Protein AF-A0A8K0S894-F1 (afdb_monomer)

Foldseek 3Di:
DVVVVVVVVVVVPDPPPVPPPPPCADDPQKHWDQFDFPDFAALVRNDDDDGDPGTHTDIDGDPQWHQYPVRDTDHNVVD

Mean predicted aligned error: 11.72 Å

Sequence (79 aa):
MKCYITLVALFATGILAVPAPAAQKCKVGEQYQTCGTACPLTCANPEPRACTLQCVSGCFCKKGLIRNELGRCVKPEKC

Nearest PDB structures (foldseek):
  1ccv-assembly1_A  TM=8.389E-01  e=9.406E-06  Apis mellifera
  8hwu-assembly1_A  TM=8.475E-01  e=1.829E-05  Lepidobatrachus laevis
  8d3d-assembly1_A  TM=6.958E-01  e=1.031E-04  Homo sapiens
  7qcl-assembly1_B  TM=7.653E-01  e=4.567E-03  Homo sapiens
  7qcn-assembly1_B  TM=7.567E-01  e=1.239E-02  Homo sapiens

Radius of gyration: 23.63 Å; Cα contacts (8 Å, |Δi|>4): 96; chains: 1; bounding box: 40×18×76 Å

Solvent-accessible surface area (backbone atoms only — not comparable to full-atom values): 5082 Å² total; per-residue (Å²): 124,73,70,59,60,60,57,56,49,68,76,70,70,69,85,74,74,69,74,67,76,70,72,85,64,47,59,83,55,37,40,73,35,81,68,34,71,74,72,70,49,22,58,94,43,70,65,92,68,97,68,73,94,58,59,40,62,47,66,39,51,36,93,82,35,25,36,39,97,87,71,44,44,34,46,71,94,69,99

InterPro domains:
  IPR002919 Trypsin Inhibitor-like, cysteine rich domain [PF01826] (26-79)
  IPR036084 Serine protease inhibitor-like superfamily [SSF57567] (25-79)
  IPR051368 Serine Protease Inhibitor-like TIL Domain [PTHR23259] (19-79)

Structure (mmCIF, N/CA/C/O backbone):
data_AF-A0A8K0S894-F1
#
_entry.id   AF-A0A8K0S894-F1
#
loop_
_atom_site.group_PDB
_atom_site.id
_atom_site.type_symbol
_atom_site.label_atom_id
_atom_site.label_alt_id
_atom_site.label_comp_id
_atom_site.label_asym_id
_atom_site.label_entity_id
_atom_site.label_seq_id
_atom_site.pdbx_PDB_ins_code
_atom_site.Cartn_x
_atom_site.Cartn_y
_atom_site.Cartn_z
_atom_site.occupancy
_atom_site.B_iso_or_equiv
_atom_site.auth_seq_id
_atom_site.auth_comp_id
_atom_site.auth_asym_id
_atom_site.auth_atom_id
_atom_site.pdbx_PDB_model_num
ATOM 1 N N . MET A 1 1 ? -26.234 -0.957 60.200 1.00 55.06 1 MET A N 1
ATOM 2 C CA . MET A 1 1 ? -26.180 0.217 59.290 1.00 55.06 1 MET A CA 1
ATOM 3 C C . MET A 1 1 ? -24.801 0.488 58.672 1.00 55.06 1 MET A C 1
ATOM 5 O O . MET A 1 1 ? -24.758 1.139 57.642 1.00 55.06 1 MET A O 1
ATOM 9 N N . LYS A 1 2 ? -23.681 -0.026 59.218 1.00 42.12 2 LYS A N 1
ATOM 10 C CA . LYS A 1 2 ? -22.347 0.117 58.593 1.00 42.12 2 LYS A CA 1
ATOM 11 C C . LYS A 1 2 ? -22.056 -0.864 57.433 1.00 42.12 2 LYS A C 1
ATOM 13 O O . LYS A 1 2 ? -21.236 -0.535 56.594 1.00 42.12 2 LYS A O 1
ATOM 18 N N . CYS A 1 3 ? -22.766 -1.996 57.320 1.00 51.31 3 CYS A N 1
ATOM 19 C CA . CYS A 1 3 ? -22.616 -2.921 56.178 1.00 51.31 3 CYS A CA 1
ATOM 20 C C . CYS A 1 3 ? -23.219 -2.402 54.861 1.00 51.31 3 CYS A C 1
ATOM 22 O O . CYS A 1 3 ? -22.787 -2.811 53.792 1.00 51.31 3 CYS A O 1
ATOM 24 N N . TYR A 1 4 ? -24.212 -1.506 54.920 1.00 47.31 4 TYR A N 1
ATOM 25 C CA . TYR A 1 4 ? -24.864 -0.982 53.713 1.00 47.31 4 TYR A CA 1
ATOM 26 C C . TYR A 1 4 ? -23.976 0.041 52.989 1.00 47.31 4 TYR A C 1
ATOM 28 O O . TYR A 1 4 ? -23.911 0.062 51.766 1.00 47.31 4 TYR A O 1
ATOM 36 N N . ILE A 1 5 ? -23.207 0.829 53.750 1.00 52.56 5 ILE A N 1
ATOM 37 C CA . ILE A 1 5 ? -22.291 1.845 53.211 1.00 52.56 5 ILE A CA 1
ATOM 38 C C . ILE A 1 5 ? -21.098 1.192 52.489 1.00 52.56 5 ILE A C 1
ATOM 40 O O . ILE A 1 5 ? -20.672 1.684 51.448 1.00 52.56 5 ILE A O 1
ATOM 44 N N . THR A 1 6 ? -20.604 0.043 52.967 1.00 48.06 6 THR A N 1
ATOM 45 C CA . THR A 1 6 ? -19.528 -0.705 52.290 1.00 48.06 6 THR A CA 1
ATOM 46 C C . THR A 1 6 ? -19.994 -1.429 51.022 1.00 48.06 6 THR A C 1
ATOM 48 O O . THR A 1 6 ? -19.189 -1.636 50.121 1.00 48.06 6 THR A O 1
ATOM 51 N N . LEU A 1 7 ? -21.283 -1.776 50.910 1.00 51.00 7 LEU A N 1
ATOM 52 C CA . LEU A 1 7 ? -21.843 -2.404 49.706 1.00 51.00 7 LEU A CA 1
ATOM 53 C C . LEU A 1 7 ? -22.041 -1.404 48.559 1.00 51.00 7 LEU A C 1
ATOM 55 O O . LEU A 1 7 ? -21.792 -1.748 47.409 1.00 51.00 7 LEU A O 1
ATOM 59 N N . VAL A 1 8 ? -22.419 -0.156 48.855 1.00 53.50 8 VAL A N 1
ATOM 60 C CA . VAL A 1 8 ? -22.563 0.891 47.825 1.00 53.50 8 VAL A CA 1
ATOM 61 C C . VAL A 1 8 ? -21.196 1.366 47.308 1.00 53.50 8 VAL A C 1
ATOM 63 O O . VAL A 1 8 ? -21.062 1.688 46.131 1.00 53.50 8 VAL A O 1
ATOM 66 N N . ALA A 1 9 ? -20.150 1.331 48.140 1.00 52.59 9 ALA A N 1
ATOM 67 C CA . ALA A 1 9 ? -18.792 1.693 47.723 1.00 52.59 9 ALA A CA 1
ATOM 68 C C . ALA A 1 9 ? -18.158 0.691 46.733 1.00 52.59 9 ALA A C 1
ATOM 70 O O . ALA A 1 9 ? -17.318 1.089 45.930 1.00 52.59 9 ALA A O 1
ATOM 71 N N . LEU A 1 10 ? -18.605 -0.572 46.714 1.00 48.72 10 LEU A N 1
ATOM 72 C CA . LEU A 1 10 ? -18.208 -1.552 45.690 1.00 48.72 10 LEU A CA 1
ATOM 73 C C . LEU A 1 10 ? -18.857 -1.292 44.322 1.00 48.72 10 LEU A C 1
ATOM 75 O O . LEU A 1 10 ? -18.363 -1.782 43.312 1.00 48.72 10 LEU A O 1
ATOM 79 N N . PHE A 1 11 ? -19.913 -0.476 44.269 1.00 53.81 11 PHE A N 1
ATOM 80 C CA . PHE A 1 11 ? -20.475 0.041 43.019 1.00 53.81 11 PHE A CA 1
ATOM 81 C C . PHE A 1 11 ? -19.873 1.395 42.603 1.00 53.81 11 PHE A C 1
ATOM 83 O O . PHE A 1 11 ? -20.205 1.896 41.531 1.00 53.81 11 PHE A O 1
ATOM 90 N N . ALA A 1 12 ? -18.981 1.986 43.410 1.00 58.38 12 ALA A N 1
ATOM 91 C CA . ALA A 1 12 ? -18.421 3.321 43.176 1.00 58.38 12 ALA A CA 1
ATOM 92 C C . ALA A 1 12 ? -16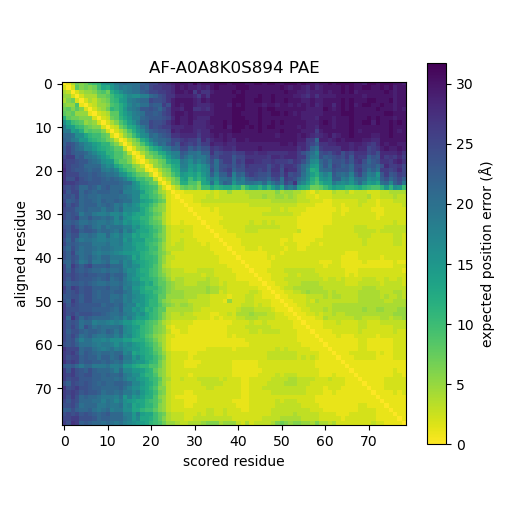.922 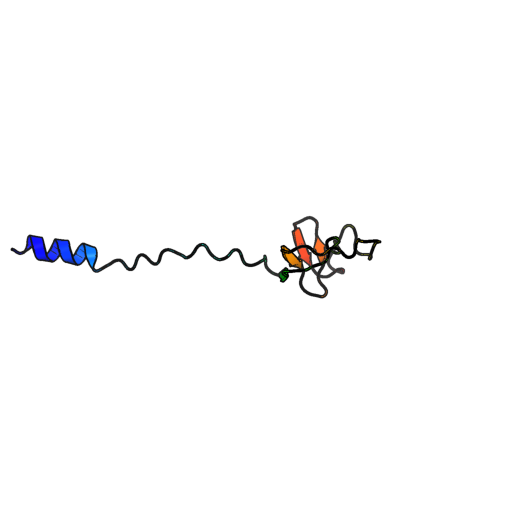3.337 42.814 1.00 58.38 12 ALA A C 1
ATOM 94 O O . ALA A 1 12 ? -16.389 4.393 42.478 1.00 58.38 12 ALA A O 1
ATOM 95 N N . THR A 1 13 ? -16.231 2.193 42.818 1.00 61.34 13 THR A N 1
ATOM 96 C CA . THR A 1 13 ? -14.837 2.092 42.349 1.00 61.34 13 THR A CA 1
ATOM 97 C C . THR A 1 13 ? -14.742 1.094 41.212 1.00 61.34 13 THR A C 1
ATOM 99 O O . THR A 1 13 ? -14.402 -0.072 41.394 1.00 61.34 13 THR A O 1
ATOM 102 N N . GLY A 1 14 ? -15.078 1.545 40.016 1.00 56.75 14 GLY A N 1
ATOM 103 C CA . GLY A 1 14 ? -15.007 0.675 38.861 1.00 56.75 14 GLY A CA 1
ATOM 104 C C . GLY A 1 14 ? -15.553 1.366 37.647 1.00 56.75 14 GLY A C 1
ATOM 105 O O . GLY A 1 14 ? -16.574 0.954 37.106 1.00 56.75 14 GLY A O 1
ATOM 106 N N . ILE A 1 15 ? -14.848 2.396 37.184 1.00 60.53 15 ILE A N 1
ATOM 107 C CA . ILE A 1 15 ? -14.934 2.722 35.771 1.00 60.53 15 ILE A CA 1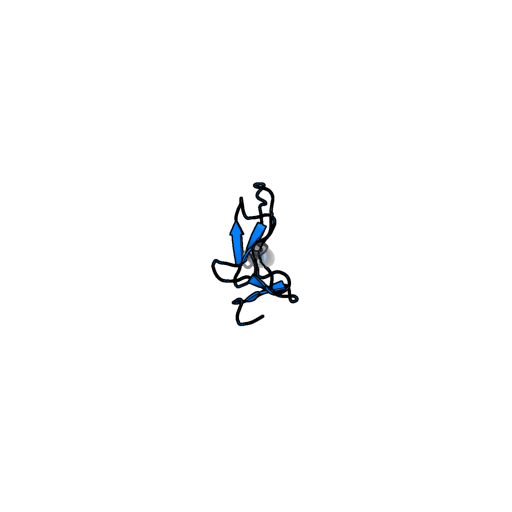
ATOM 108 C C . ILE A 1 15 ? -14.277 1.508 35.123 1.00 60.53 15 ILE A C 1
ATOM 110 O O . ILE A 1 15 ? -13.056 1.449 34.991 1.00 60.53 15 ILE A O 1
ATOM 114 N N . LEU A 1 16 ? -15.064 0.471 34.833 1.00 57.00 16 LEU A N 1
ATOM 115 C CA . LEU A 1 16 ? -14.666 -0.534 33.872 1.00 57.00 16 LEU A CA 1
ATOM 116 C C . LEU A 1 16 ? -14.566 0.255 32.576 1.00 57.00 16 LEU A C 1
ATOM 118 O O . LEU A 1 16 ? -15.542 0.415 31.847 1.00 57.00 16 LEU A O 1
ATOM 122 N N . ALA A 1 17 ? -13.394 0.840 32.338 1.00 61.88 17 ALA A N 1
ATOM 123 C CA . ALA A 1 17 ? -12.987 1.230 31.015 1.00 61.88 17 ALA A CA 1
ATOM 124 C C . ALA A 1 17 ? -12.963 -0.083 30.242 1.00 61.88 17 ALA A C 1
ATOM 126 O O . ALA A 1 17 ? -11.962 -0.794 30.238 1.00 61.88 17 ALA A O 1
ATOM 127 N N . VAL A 1 18 ? -14.116 -0.454 29.681 1.00 62.94 18 VAL A N 1
ATOM 128 C CA . VAL A 1 18 ? -14.198 -1.471 28.648 1.00 62.94 18 VAL A CA 1
ATOM 129 C C . VAL A 1 18 ? -13.197 -0.979 27.614 1.00 62.94 18 VAL A C 1
ATOM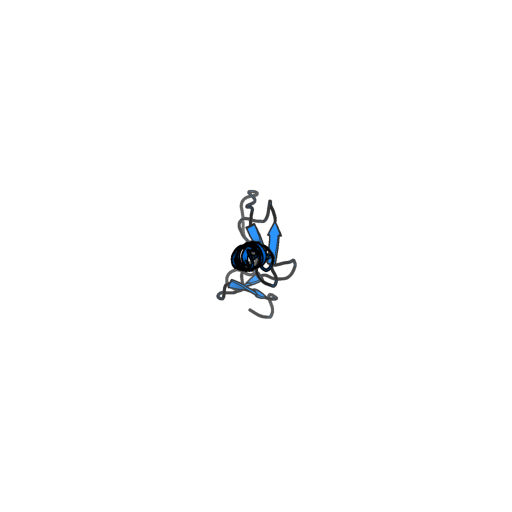 131 O O . VAL A 1 18 ? -13.412 0.114 27.076 1.00 62.94 18 VAL A O 1
ATOM 134 N N . PRO A 1 19 ? -12.064 -1.672 27.388 1.00 62.88 19 PRO A N 1
ATOM 135 C CA . PRO A 1 19 ? -11.211 -1.294 26.288 1.00 62.88 19 PRO A CA 1
ATOM 136 C C . PRO A 1 19 ? -12.114 -1.407 25.069 1.00 62.88 19 PRO A C 1
ATOM 138 O O . PRO A 1 19 ? -12.583 -2.499 24.740 1.00 62.88 19 PRO A O 1
ATOM 141 N N . ALA A 1 20 ? -12.445 -0.263 24.461 1.00 61.97 20 ALA A N 1
ATOM 142 C CA . ALA A 1 20 ? -13.097 -0.268 23.167 1.00 61.97 20 ALA A CA 1
ATOM 143 C C . ALA A 1 20 ? -12.276 -1.243 22.320 1.00 61.97 20 ALA A C 1
ATOM 145 O O . ALA A 1 20 ? -11.043 -1.120 22.360 1.00 61.97 20 ALA A O 1
ATOM 146 N N . PRO A 1 21 ? -12.895 -2.239 21.653 1.00 57.59 21 PRO A N 1
ATOM 147 C CA . PRO A 1 21 ? -12.149 -3.146 20.797 1.00 57.59 21 PRO A CA 1
ATOM 148 C C . PRO A 1 21 ? -11.312 -2.239 19.923 1.00 57.59 21 PRO A C 1
ATOM 150 O O . PRO A 1 21 ? -11.881 -1.377 19.247 1.00 57.59 21 PRO A O 1
ATOM 153 N N . ALA A 1 22 ? -9.984 -2.302 20.097 1.00 59.41 22 ALA A N 1
ATOM 154 C CA . ALA A 1 22 ? -9.079 -1.371 19.457 1.00 59.41 22 ALA A CA 1
ATOM 155 C C . ALA A 1 22 ? -9.480 -1.431 17.999 1.00 59.41 22 ALA A C 1
ATOM 157 O O . ALA A 1 22 ? -9.376 -2.507 17.411 1.00 59.41 22 ALA A O 1
ATOM 158 N N . ALA A 1 23 ? -10.083 -0.347 17.486 1.00 58.56 23 ALA A N 1
ATOM 159 C CA . ALA A 1 23 ? -10.545 -0.306 16.112 1.00 58.56 23 ALA A CA 1
ATOM 160 C C . ALA A 1 23 ? -9.369 -0.862 15.336 1.00 58.56 23 ALA A C 1
ATOM 162 O O . ALA A 1 23 ? -8.278 -0.304 15.494 1.00 58.56 23 ALA A O 1
ATOM 163 N N . GLN A 1 24 ? -9.527 -2.016 14.675 1.00 60.84 24 GLN A N 1
ATOM 164 C CA . GLN A 1 24 ? -8.413 -2.672 14.001 1.00 60.84 24 GLN A CA 1
ATOM 165 C C . GLN A 1 24 ? -8.134 -1.818 12.764 1.00 60.84 24 GLN A C 1
ATOM 167 O O . GLN A 1 24 ? -8.475 -2.138 11.631 1.00 60.84 24 GLN A O 1
ATOM 172 N N . LYS A 1 25 ? -7.589 -0.637 13.041 1.00 81.00 25 LYS A N 1
ATOM 173 C CA . LYS A 1 25 ? -7.015 0.323 12.139 1.00 81.00 25 LYS A CA 1
ATOM 174 C C . LYS A 1 25 ? -5.873 -0.441 11.496 1.00 81.00 25 LYS A C 1
ATOM 176 O O . LYS A 1 25 ? -5.221 -1.264 12.141 1.00 81.00 25 LYS A O 1
ATOM 181 N N . CYS A 1 26 ? -5.719 -0.220 10.203 1.00 92.56 26 CYS A N 1
ATOM 182 C CA . 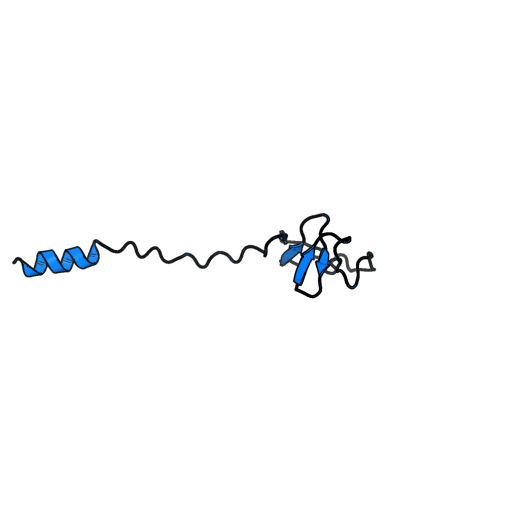CYS A 1 26 ? -4.770 -0.933 9.371 1.00 92.56 26 CYS A CA 1
ATOM 183 C C . CYS A 1 26 ? -3.388 -1.081 10.022 1.00 92.56 26 CYS A C 1
ATOM 185 O O . CYS A 1 26 ? -2.992 -0.272 10.868 1.00 92.56 26 CYS A O 1
ATOM 187 N N . LYS A 1 27 ? -2.645 -2.114 9.619 1.00 93.44 27 LYS A N 1
ATOM 188 C CA . LYS A 1 27 ? -1.321 -2.401 10.179 1.00 93.44 27 LYS A CA 1
ATOM 189 C C . LYS A 1 27 ? -0.380 -1.214 9.949 1.00 93.44 27 LYS A C 1
ATOM 191 O O . LYS A 1 27 ? -0.615 -0.336 9.119 1.00 93.44 27 LYS A O 1
ATOM 196 N N . VAL A 1 28 ? 0.734 -1.191 10.676 1.00 93.31 28 VAL A N 1
ATOM 197 C CA . VAL A 1 28 ? 1.769 -0.167 10.481 1.00 93.31 28 VAL A CA 1
ATOM 198 C C . VAL A 1 28 ? 2.185 -0.114 9.006 1.00 93.31 28 VAL A C 1
ATOM 200 O O . VAL A 1 28 ? 2.485 -1.139 8.398 1.00 93.31 28 VAL A O 1
ATOM 203 N N . GLY A 1 29 ? 2.193 1.093 8.434 1.00 94.75 29 GLY A N 1
ATOM 204 C CA . GLY A 1 29 ? 2.517 1.316 7.020 1.00 94.75 29 GLY A CA 1
ATOM 205 C C . GLY A 1 29 ? 1.329 1.188 6.063 1.00 94.75 29 GLY A C 1
ATOM 206 O O . GLY A 1 29 ? 1.493 1.423 4.868 1.00 94.75 29 GLY A O 1
ATOM 207 N N . GLU A 1 30 ? 0.135 0.892 6.572 1.00 97.44 30 GLU A N 1
ATOM 208 C CA . GLU A 1 30 ? -1.100 0.855 5.796 1.00 97.44 30 GLU A CA 1
ATOM 209 C C . GLU A 1 30 ? -1.994 2.071 6.066 1.00 97.44 30 GLU A C 1
ATOM 211 O O . GLU A 1 30 ? -1.842 2.794 7.056 1.00 97.44 30 GLU A O 1
ATOM 216 N N . GLN A 1 31 ? -2.945 2.290 5.166 1.00 96.00 31 GLN A N 1
ATOM 217 C CA . GLN A 1 31 ? -4.039 3.240 5.297 1.00 96.00 31 GLN A CA 1
ATOM 218 C C . GLN A 1 31 ? -5.336 2.593 4.807 1.00 96.00 31 GLN A C 1
ATOM 220 O O . GLN A 1 31 ? -5.333 1.853 3.819 1.00 96.00 31 GLN A O 1
ATOM 225 N N . TYR A 1 32 ? -6.439 2.874 5.498 1.00 95.88 32 TYR A N 1
ATOM 226 C CA . TYR A 1 32 ? -7.750 2.421 5.053 1.00 95.88 32 TYR A CA 1
ATOM 227 C C . TYR A 1 32 ? -8.196 3.264 3.864 1.00 95.88 32 TYR A C 1
ATOM 229 O O . TYR A 1 32 ? -8.072 4.489 3.889 1.00 95.88 32 TYR A O 1
ATOM 237 N N . GLN A 1 33 ? -8.724 2.611 2.838 1.00 96.06 33 GLN A N 1
ATOM 238 C CA . GLN A 1 33 ? -9.358 3.266 1.703 1.00 96.06 33 GLN A CA 1
ATOM 239 C C . GLN A 1 33 ? -10.710 2.602 1.475 1.00 96.06 33 GLN A C 1
ATOM 241 O O . GLN A 1 33 ? -10.815 1.376 1.483 1.00 96.06 33 GLN A O 1
ATOM 246 N N . THR A 1 34 ? -11.750 3.406 1.264 1.00 96.62 34 THR A N 1
ATOM 247 C CA . THR A 1 34 ? -13.078 2.910 0.873 1.00 96.62 34 THR A CA 1
ATOM 248 C C . THR A 1 34 ? -13.096 2.411 -0.572 1.00 96.62 34 THR A C 1
ATOM 250 O O . THR A 1 34 ? -13.937 1.594 -0.920 1.00 96.62 34 THR A O 1
ATOM 253 N N . CYS A 1 35 ? -12.155 2.878 -1.394 1.00 97.00 35 CYS A N 1
ATOM 254 C CA . CYS A 1 35 ? -12.019 2.541 -2.804 1.00 97.00 35 CYS A CA 1
ATOM 255 C C . CYS A 1 35 ? -10.525 2.552 -3.173 1.00 97.00 35 CYS A C 1
ATOM 257 O O . CYS A 1 35 ? -9.972 3.592 -3.520 1.00 97.00 35 CYS A O 1
ATOM 259 N N . GLY A 1 36 ? -9.854 1.405 -3.027 1.00 96.50 36 GLY A N 1
ATOM 260 C CA . GLY A 1 36 ? -8.475 1.178 -3.473 1.00 96.50 36 GLY A CA 1
ATOM 261 C C . GLY A 1 36 ? -8.405 0.159 -4.614 1.00 96.50 36 GLY A C 1
ATOM 262 O O . GLY A 1 36 ? -9.370 -0.556 -4.875 1.00 96.50 36 GLY A O 1
ATOM 263 N N . THR A 1 37 ? -7.267 0.087 -5.310 1.00 96.75 37 THR A N 1
ATOM 264 C CA . THR A 1 37 ? -7.082 -0.860 -6.428 1.00 96.75 37 THR A CA 1
ATOM 265 C C . THR A 1 37 ? -7.275 -2.313 -5.984 1.00 96.75 37 THR A C 1
ATOM 267 O O . THR A 1 37 ? -6.738 -2.727 -4.958 1.00 96.75 37 THR A O 1
ATOM 270 N N . ALA A 1 38 ? -7.988 -3.112 -6.782 1.00 96.38 38 ALA A N 1
ATOM 271 C CA . ALA A 1 38 ? -8.089 -4.558 -6.572 1.00 96.38 38 ALA A CA 1
ATOM 272 C C . ALA A 1 38 ? -6.761 -5.298 -6.847 1.00 96.38 38 ALA A C 1
ATOM 274 O O . ALA A 1 38 ? -6.588 -6.440 -6.422 1.00 96.38 38 ALA A O 1
ATOM 275 N N . CYS A 1 39 ? -5.803 -4.648 -7.519 1.00 96.88 39 CYS A N 1
ATOM 276 C CA . CYS A 1 39 ? -4.502 -5.214 -7.874 1.00 96.88 39 CYS A CA 1
ATOM 277 C C . CYS A 1 39 ? -3.349 -4.375 -7.293 1.00 96.88 39 CYS A C 1
ATOM 279 O O . CYS A 1 39 ? -2.635 -3.710 -8.048 1.00 96.88 39 CYS A O 1
ATOM 281 N N . PRO A 1 40 ? -3.145 -4.357 -5.963 1.00 96.31 40 PRO A N 1
ATOM 282 C CA . PRO A 1 40 ? -2.004 -3.664 -5.381 1.00 96.31 40 PRO A CA 1
ATOM 283 C C . PRO A 1 40 ? -0.684 -4.311 -5.825 1.00 96.31 40 PRO A C 1
ATOM 285 O O . PRO A 1 40 ? -0.604 -5.525 -6.046 1.00 96.31 40 PRO A O 1
ATOM 288 N N . LEU A 1 41 ? 0.360 -3.488 -5.924 1.00 97.12 41 LEU A N 1
ATOM 289 C CA . LEU A 1 41 ? 1.726 -3.952 -6.144 1.00 97.12 41 LEU A CA 1
ATOM 290 C C . LEU A 1 41 ? 2.228 -4.709 -4.907 1.00 97.12 41 LEU A C 1
ATOM 292 O O . LEU A 1 41 ? 1.931 -4.347 -3.760 1.00 97.12 41 LEU A O 1
ATOM 296 N N . THR A 1 42 ? 3.000 -5.760 -5.142 1.00 97.75 42 THR A N 1
ATOM 297 C CA . THR A 1 42 ? 3.603 -6.600 -4.098 1.00 97.75 42 THR A CA 1
ATOM 298 C C . THR A 1 42 ? 5.058 -6.879 -4.448 1.00 97.75 42 THR A C 1
ATOM 300 O O . THR A 1 42 ? 5.445 -6.702 -5.595 1.00 97.75 42 THR A O 1
ATOM 303 N N . CYS A 1 43 ? 5.878 -7.346 -3.507 1.00 97.88 43 CYS A N 1
ATOM 304 C CA . CYS A 1 43 ? 7.259 -7.729 -3.835 1.00 97.88 43 CYS A CA 1
ATOM 305 C C . CYS A 1 43 ? 7.328 -8.824 -4.913 1.00 97.88 43 CYS A C 1
ATOM 307 O O . CYS A 1 43 ? 8.222 -8.810 -5.746 1.00 97.88 43 CYS A O 1
ATOM 309 N N . ALA A 1 44 ? 6.348 -9.733 -4.941 1.00 97.25 44 ALA A N 1
ATOM 310 C CA . ALA A 1 44 ? 6.248 -10.762 -5.975 1.00 97.25 44 ALA A CA 1
ATOM 311 C C . ALA A 1 44 ? 5.784 -10.210 -7.338 1.00 97.25 44 ALA A C 1
ATOM 313 O O . ALA A 1 44 ? 6.014 -10.834 -8.365 1.00 97.25 44 ALA A O 1
ATOM 314 N N . ASN A 1 45 ? 5.093 -9.065 -7.352 1.00 96.25 45 ASN A N 1
ATOM 315 C CA . ASN A 1 45 ? 4.598 -8.404 -8.560 1.0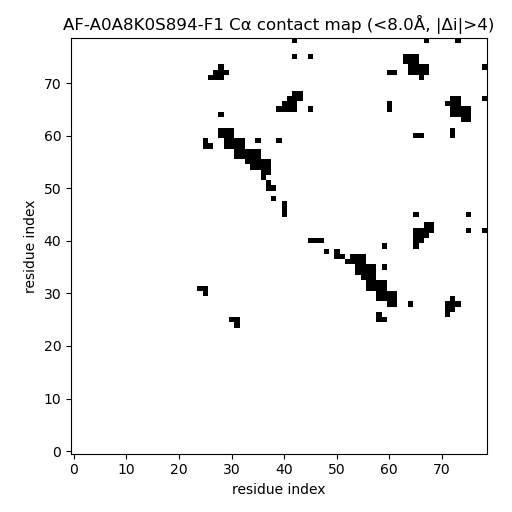0 96.25 45 ASN A CA 1
ATOM 316 C C . ASN A 1 45 ? 4.775 -6.881 -8.411 1.00 96.25 45 ASN A C 1
ATOM 318 O O . ASN A 1 45 ? 3.796 -6.181 -8.107 1.00 96.25 45 ASN A O 1
ATOM 322 N N . PRO A 1 46 ? 6.018 -6.380 -8.539 1.00 94.50 46 PRO A N 1
ATOM 323 C CA . PRO A 1 46 ? 6.335 -4.975 -8.289 1.00 94.50 46 PRO A CA 1
ATOM 324 C C . PRO A 1 46 ? 5.896 -4.067 -9.442 1.00 94.50 46 PRO A C 1
ATOM 326 O O . PRO A 1 46 ? 5.682 -2.877 -9.230 1.00 94.50 46 PRO A O 1
ATOM 329 N N . GLU A 1 47 ? 5.707 -4.634 -10.635 1.00 94.19 47 GLU A N 1
ATOM 330 C CA . GLU A 1 47 ? 5.302 -3.906 -11.833 1.00 94.19 47 GLU A CA 1
ATOM 331 C C . GLU A 1 47 ? 3.772 -3.814 -11.976 1.00 94.19 47 GLU A C 1
ATOM 333 O O . GLU A 1 47 ? 3.047 -4.766 -11.642 1.00 94.19 47 GLU A O 1
ATOM 338 N N . PRO A 1 48 ? 3.248 -2.690 -12.503 1.00 92.75 48 PRO A N 1
ATOM 339 C CA . PRO A 1 48 ? 1.843 -2.570 -12.863 1.00 92.75 48 PRO A CA 1
ATOM 340 C C . PRO A 1 48 ? 1.424 -3.640 -13.872 1.00 92.75 48 PRO A C 1
ATOM 342 O O . PRO A 1 48 ? 2.129 -3.939 -14.832 1.00 9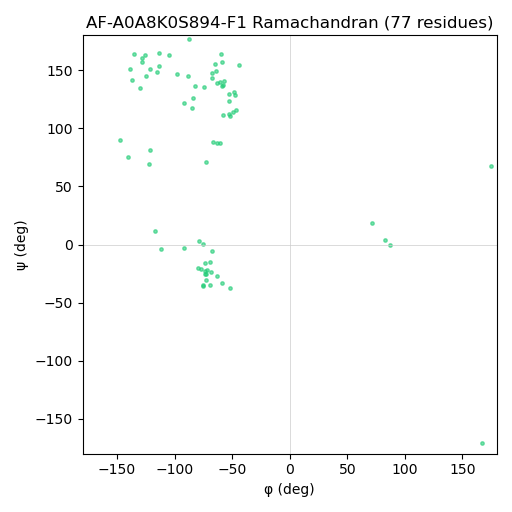2.75 48 PRO A O 1
ATOM 345 N N . ARG A 1 49 ? 0.221 -4.177 -13.684 1.00 95.06 49 ARG A N 1
ATOM 346 C CA . ARG A 1 49 ? -0.397 -5.149 -14.589 1.00 95.06 49 ARG A CA 1
ATOM 347 C C . ARG A 1 49 ? -1.791 -4.696 -14.982 1.00 95.06 49 ARG A C 1
ATOM 349 O O . ARG A 1 49 ? -2.399 -3.886 -14.280 1.00 95.06 49 ARG A O 1
ATOM 356 N N . ALA A 1 50 ? -2.303 -5.251 -16.080 1.00 96.69 50 ALA A N 1
ATOM 357 C CA . ALA A 1 50 ? -3.695 -5.062 -16.459 1.00 96.69 50 ALA A CA 1
ATOM 358 C C . ALA A 1 50 ? -4.599 -5.432 -15.270 1.00 96.69 50 ALA A C 1
ATOM 360 O O . ALA A 1 50 ? -4.504 -6.527 -14.714 1.00 96.69 50 ALA A O 1
ATOM 361 N N . CYS A 1 51 ? -5.435 -4.486 -14.857 1.00 96.88 51 CYS A N 1
ATOM 362 C CA . CYS A 1 51 ? -6.371 -4.636 -13.755 1.00 96.88 51 CYS A CA 1
ATOM 363 C C . CYS A 1 51 ? -7.697 -3.994 -14.152 1.00 96.88 51 CYS A C 1
ATOM 365 O O . CYS A 1 51 ? -7.739 -3.048 -14.939 1.00 96.88 51 CYS A O 1
ATOM 367 N N . THR A 1 52 ? -8.788 -4.502 -13.598 1.00 96.69 52 THR A N 1
ATOM 368 C CA . THR A 1 52 ? -10.104 -3.888 -13.757 1.00 96.69 52 THR A CA 1
ATOM 369 C C . THR A 1 52 ? -10.147 -2.509 -13.097 1.00 96.69 52 THR A C 1
ATOM 371 O O . THR A 1 52 ? -9.459 -2.277 -12.107 1.00 96.69 52 THR A O 1
ATOM 374 N N . LEU A 1 53 ? -11.046 -1.636 -13.553 1.00 95.56 53 LEU A N 1
ATOM 375 C CA . LEU A 1 53 ? -11.313 -0.340 -12.906 1.00 95.56 53 LEU A CA 1
ATOM 376 C C . LEU A 1 53 ? -12.132 -0.455 -11.606 1.00 95.56 53 LEU A C 1
ATOM 378 O O . LEU A 1 53 ? -12.450 0.551 -10.978 1.00 95.56 53 LEU A O 1
ATOM 382 N N . GLN A 1 54 ? -12.494 -1.675 -11.209 1.00 97.06 54 GLN A N 1
ATOM 383 C CA . GLN A 1 54 ? -13.164 -1.950 -9.944 1.00 97.06 54 GLN A CA 1
ATOM 384 C C . GLN A 1 54 ? -12.250 -1.568 -8.777 1.00 97.06 54 GLN A C 1
ATOM 386 O O . GLN A 1 54 ? -11.053 -1.866 -8.789 1.00 97.06 54 GLN A O 1
ATOM 391 N N . CYS A 1 55 ? -12.824 -0.956 -7.745 1.00 97.50 55 CYS A N 1
ATOM 392 C CA . CYS A 1 55 ? -12.124 -0.711 -6.495 1.00 97.50 55 CYS A CA 1
ATOM 393 C C . CYS A 1 55 ? -12.731 -1.513 -5.350 1.00 97.50 55 CYS A C 1
ATOM 395 O O . CYS A 1 55 ? -13.911 -1.866 -5.368 1.00 97.50 55 CYS A O 1
ATOM 397 N N . VAL A 1 56 ? -11.904 -1.797 -4.348 1.00 97.31 56 VAL A N 1
ATOM 398 C CA . VAL A 1 56 ? -12.286 -2.548 -3.153 1.00 97.31 56 VAL A CA 1
ATOM 399 C C . VAL A 1 56 ? -11.963 -1.737 -1.904 1.00 97.31 56 VAL A C 1
ATOM 401 O O . VAL A 1 56 ? -10.984 -0.989 -1.862 1.00 97.31 56 VAL A O 1
ATOM 404 N N . SER A 1 57 ? -12.801 -1.863 -0.880 1.00 97.31 57 SER A N 1
ATOM 405 C CA . SER A 1 57 ? -12.560 -1.249 0.423 1.00 97.31 57 SER A CA 1
ATOM 406 C C . SER A 1 57 ? -11.613 -2.111 1.251 1.00 97.31 57 SER A C 1
ATOM 408 O O . SER A 1 57 ? -11.798 -3.326 1.331 1.00 97.31 57 SER A O 1
ATOM 410 N N . GLY A 1 58 ? -10.636 -1.503 1.916 1.00 96.06 58 GLY A N 1
ATOM 411 C CA . GLY A 1 58 ? -9.711 -2.247 2.763 1.00 96.06 58 GLY A CA 1
ATOM 412 C C . GLY A 1 58 ? -8.486 -1.457 3.197 1.00 96.06 58 GLY A C 1
ATOM 413 O O . GLY A 1 58 ? -8.386 -0.244 3.012 1.00 96.06 58 GLY A O 1
ATOM 414 N N . CYS A 1 59 ? -7.542 -2.174 3.799 1.00 97.12 59 CYS A N 1
ATOM 415 C CA . CYS A 1 59 ? -6.250 -1.644 4.207 1.00 97.12 59 CYS A CA 1
ATOM 416 C C . CYS A 1 59 ? -5.215 -1.850 3.104 1.00 97.12 59 CYS A C 1
ATOM 418 O O . CYS A 1 59 ? -4.921 -2.979 2.711 1.00 97.12 59 CYS A O 1
ATOM 420 N N . PHE A 1 60 ? -4.631 -0.750 2.643 1.00 97.56 60 PHE A N 1
ATOM 421 C CA . PHE A 1 60 ? -3.649 -0.739 1.565 1.00 97.56 60 PHE A CA 1
ATOM 422 C C . PHE A 1 60 ? -2.343 -0.138 2.056 1.00 97.56 60 PHE A C 1
ATOM 424 O O . PHE A 1 60 ? -2.353 0.740 2.919 1.00 97.56 60 PHE A O 1
ATOM 431 N N . CYS A 1 61 ? -1.221 -0.559 1.478 1.00 98.19 61 CYS A N 1
ATOM 432 C CA . CYS A 1 61 ? 0.055 0.087 1.746 1.00 98.19 61 CYS A CA 1
ATOM 433 C C . CYS A 1 61 ? -0.009 1.580 1.399 1.00 98.19 61 CYS A C 1
ATOM 435 O O . CYS A 1 61 ? -0.599 1.976 0.390 1.00 98.19 61 CYS A O 1
ATOM 437 N N . LYS A 1 62 ? 0.568 2.418 2.267 1.00 97.81 62 LYS A N 1
ATOM 438 C CA . LYS A 1 62 ? 0.702 3.857 2.008 1.00 97.81 62 LYS A CA 1
ATOM 439 C C . LYS A 1 62 ? 1.495 4.088 0.720 1.00 97.81 62 LYS A C 1
ATOM 441 O O . LYS A 1 62 ? 2.277 3.238 0.297 1.00 97.81 62 LYS A O 1
ATOM 446 N N . LYS A 1 63 ? 1.310 5.261 0.110 1.00 96.25 63 LYS A N 1
ATOM 447 C CA . LYS A 1 63 ? 1.989 5.650 -1.135 1.00 96.25 63 LYS A CA 1
ATOM 448 C C . LYS A 1 63 ? 3.501 5.382 -1.055 1.00 96.25 63 LYS A C 1
ATOM 450 O O . LYS A 1 63 ? 4.148 5.792 -0.095 1.00 96.25 63 LYS A O 1
ATOM 455 N N . GLY A 1 64 ? 4.043 4.722 -2.081 1.00 96.06 64 GLY A N 1
ATOM 456 C CA . GLY A 1 64 ? 5.464 4.366 -2.173 1.00 96.06 64 GLY A CA 1
ATOM 457 C C . GLY A 1 64 ? 5.862 3.089 -1.425 1.00 96.06 64 GLY A C 1
ATOM 458 O O . GLY A 1 64 ? 7.045 2.766 -1.393 1.00 96.06 64 GLY A O 1
ATOM 459 N N . LEU A 1 65 ? 4.909 2.368 -0.825 1.00 98.06 65 LEU A N 1
ATOM 460 C CA . LEU A 1 65 ? 5.140 1.070 -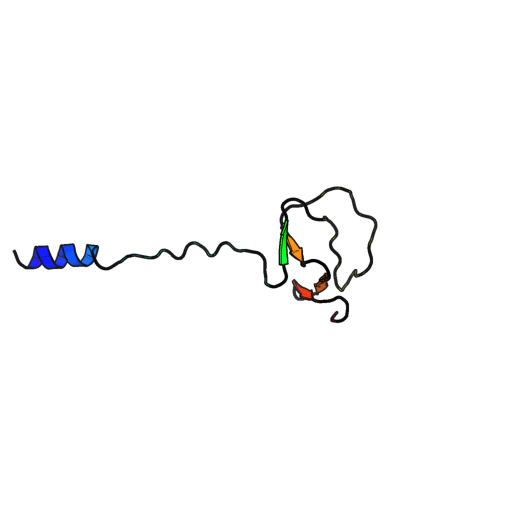0.195 1.00 98.06 65 LEU A CA 1
ATOM 461 C C . LEU A 1 65 ? 4.375 -0.036 -0.928 1.00 98.06 65 LEU A C 1
ATOM 463 O O . LEU A 1 65 ? 3.264 0.187 -1.412 1.00 98.06 65 LEU A O 1
ATOM 467 N N . ILE A 1 66 ? 4.940 -1.240 -0.935 1.00 98.25 66 ILE A N 1
ATOM 468 C CA . ILE A 1 66 ? 4.333 -2.449 -1.498 1.00 98.25 66 ILE A CA 1
ATOM 469 C C . ILE A 1 66 ? 4.363 -3.588 -0.482 1.00 98.25 66 ILE A C 1
ATOM 471 O O . ILE A 1 66 ? 5.136 -3.568 0.481 1.00 98.25 66 ILE A O 1
ATOM 475 N N . ARG A 1 67 ? 3.467 -4.563 -0.652 1.00 98.00 67 ARG A N 1
ATOM 476 C CA . ARG A 1 67 ? 3.310 -5.651 0.317 1.00 98.00 67 ARG A CA 1
ATOM 477 C C . ARG A 1 67 ? 4.320 -6.764 0.053 1.00 98.00 67 ARG A C 1
ATOM 479 O O . ARG A 1 67 ? 4.365 -7.290 -1.057 1.00 98.00 67 ARG A O 1
ATOM 486 N N . ASN A 1 68 ? 5.092 -7.142 1.065 1.00 97.75 68 ASN A N 1
ATOM 487 C CA . ASN A 1 68 ? 5.980 -8.302 0.993 1.00 97.75 68 ASN A CA 1
ATOM 488 C C . ASN A 1 68 ? 5.265 -9.607 1.389 1.00 97.75 68 ASN A C 1
ATOM 490 O O . ASN A 1 68 ? 4.103 -9.595 1.802 1.00 97.75 68 ASN A O 1
ATOM 494 N N . GLU A 1 69 ? 5.976 -10.730 1.300 1.00 96.50 69 GLU A N 1
ATOM 495 C CA . GLU A 1 69 ? 5.459 -12.073 1.612 1.00 96.50 69 GLU A CA 1
ATOM 496 C C . GLU A 1 69 ? 5.047 -12.238 3.084 1.00 96.50 69 GLU A C 1
ATOM 498 O O . GLU A 1 69 ? 4.120 -12.978 3.399 1.00 96.50 69 GLU A O 1
ATOM 503 N N . LEU A 1 70 ? 5.656 -11.466 3.992 1.00 96.38 70 LEU A N 1
ATOM 504 C CA . LEU A 1 70 ? 5.280 -11.408 5.412 1.00 96.38 70 LEU A CA 1
ATOM 505 C C . LEU A 1 70 ? 4.031 -10.542 5.664 1.00 96.38 70 LEU A C 1
ATOM 507 O O . LEU A 1 70 ? 3.647 -10.300 6.813 1.00 96.38 70 LEU A O 1
ATOM 511 N N . GLY A 1 71 ? 3.417 -10.007 4.607 1.00 95.12 71 GLY A N 1
ATOM 512 C CA . GLY A 1 71 ? 2.240 -9.153 4.678 1.00 95.12 71 GLY A CA 1
ATOM 513 C C . GLY A 1 71 ? 2.511 -7.750 5.231 1.00 95.12 71 GLY A C 1
ATOM 514 O O . GLY A 1 71 ? 1.553 -7.090 5.655 1.00 95.12 71 GLY A O 1
ATOM 515 N N . ARG A 1 72 ? 3.772 -7.297 5.241 1.00 97.19 72 ARG A N 1
ATOM 516 C CA . ARG A 1 72 ? 4.206 -5.965 5.697 1.00 97.19 72 ARG A CA 1
ATOM 517 C C . ARG A 1 72 ? 4.377 -5.019 4.508 1.00 97.19 72 ARG A C 1
ATOM 519 O O . ARG A 1 72 ? 4.789 -5.443 3.433 1.00 97.19 72 ARG A O 1
ATOM 526 N N . CYS A 1 73 ? 4.089 -3.737 4.714 1.00 98.00 73 CYS A N 1
ATOM 527 C CA . CYS A 1 73 ? 4.339 -2.698 3.718 1.00 98.00 73 CYS A CA 1
ATOM 528 C C . CYS A 1 73 ? 5.782 -2.207 3.830 1.00 98.00 73 CYS A C 1
ATOM 530 O O . CYS A 1 73 ? 6.178 -1.660 4.862 1.00 98.00 73 CYS A O 1
ATOM 532 N N . VAL A 1 74 ? 6.558 -2.407 2.772 1.00 98.00 74 VAL A N 1
ATOM 533 C CA . VAL A 1 74 ? 7.974 -2.036 2.683 1.00 98.00 74 VAL A CA 1
ATOM 534 C C . VAL A 1 74 ? 8.204 -1.172 1.450 1.00 98.00 74 VAL A C 1
ATOM 536 O O . VAL A 1 74 ? 7.354 -1.115 0.565 1.00 98.00 74 VAL A O 1
ATOM 539 N N . LYS A 1 75 ? 9.339 -0.472 1.389 1.00 97.88 75 LYS A N 1
ATOM 540 C CA . LYS A 1 75 ? 9.741 0.168 0.133 1.00 97.88 75 LYS A CA 1
ATOM 541 C C . LYS A 1 75 ? 10.096 -0.914 -0.898 1.00 97.88 75 LYS A C 1
ATOM 543 O O . LYS A 1 75 ? 10.625 -1.939 -0.467 1.00 97.88 75 LYS A O 1
ATOM 548 N N . PRO A 1 76 ? 9.863 -0.701 -2.204 1.00 96.38 76 PRO A N 1
ATOM 549 C CA . PRO A 1 76 ? 10.240 -1.659 -3.245 1.00 96.38 76 PRO A CA 1
ATOM 550 C C . PRO A 1 76 ? 11.707 -2.100 -3.170 1.00 96.38 76 PRO A C 1
ATOM 552 O O . PRO A 1 76 ? 11.992 -3.279 -3.311 1.00 96.38 76 PRO A O 1
ATOM 555 N N . GLU A 1 77 ? 12.622 -1.190 -2.823 1.00 96.62 77 GLU A N 1
ATOM 556 C CA . GLU A 1 77 ? 14.060 -1.490 -2.646 1.00 96.62 77 GLU A CA 1
ATOM 557 C C . GLU A 1 77 ? 14.383 -2.392 -1.435 1.00 96.62 77 GLU A C 1
ATOM 559 O O . GLU A 1 77 ? 15.544 -2.706 -1.187 1.00 96.62 77 GLU A O 1
ATOM 564 N N . LYS A 1 78 ? 13.377 -2.715 -0.613 1.00 95.62 78 LYS A N 1
ATOM 565 C CA . LYS A 1 78 ? 13.4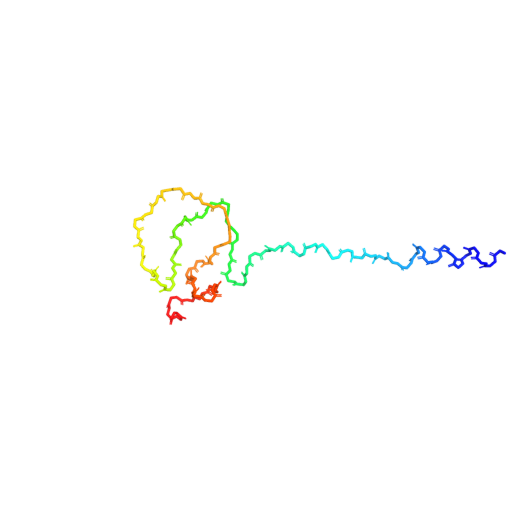71 -3.588 0.570 1.00 95.62 78 LYS A CA 1
ATOM 566 C C . LYS A 1 78 ? 12.621 -4.853 0.435 1.00 95.62 78 LYS A C 1
ATOM 568 O O . LYS A 1 78 ? 12.363 -5.520 1.443 1.00 95.62 78 LYS A O 1
ATOM 573 N N . CYS A 1 79 ? 12.122 -5.111 -0.769 1.00 91.88 79 CYS A N 1
ATOM 574 C CA . CYS A 1 79 ? 11.928 -6.475 -1.217 1.00 91.88 79 CYS A CA 1
ATOM 575 C C . CYS A 1 79 ? 13.331 -7.096 -1.391 1.00 91.88 79 CYS A C 1
ATOM 577 O O . CYS A 1 79 ? 13.468 -8.264 -0.996 1.00 91.88 79 CYS A O 1
#

Organism: NCBI:txid61284

Secondary structure (DSSP, 8-state):
-HHHHHHHHTTTS--------------TTEEEEEEEESS--BTTB-S-----S-EEEEEEEPTT-EE-TTS-EE-GGG-

pLDDT: mean 83.82, std 18.96, range [42.12, 98.25]